Protein AF-A0A7C3RNC0-F1 (afdb_monomer)

Nearest PDB structures (foldseek):
  2vjm-assembly1_B  TM=8.013E-01  e=3.042E-05  Oxalobacter formigenes
  9br6-assembly1_A  TM=8.386E-01  e=1.128E-04  Homo sapiens
  5yiy-assembly1_B  TM=8.202E-01  e=4.142E-03  Mycobacterium tuberculosis H37Rv
  5yx6-assembly1_B  TM=7.930E-01  e=2.275E-02  Mycobacterium tuberculosis H37Rv
  5yiy-assembly1_A  TM=8.011E-01  e=3.599E-02  Mycobacterium tuberculosis H37Rv

Foldseek 3Di:
DPPCLCVDPVSCVVVVVVVVVVVVVVCVVDDLVVVVVVCVVVVHPDDDDDDPVVVVVDPVCVVVVQWDWADDVVVPDIDIDGFDPDQDPPDGGGDDHDDDDVCNCVVVCCCVVVVDDPVVSVVCVVVVVD

Secondary structure (DSSP, 8-state):
--SGGGGSHHHHHHTHHHHHHHHHHHHTTS-HHHHHHHHHHTT--------HHHHTT-HHHHHTT-EEEEEEGGGTEEEEEE--SS--SSS-----SPPPPTTTTHHHHHHHTT---HHHHHHHHHTT--

Sequence (130 aa):
LADPRWEDVGYRAEHAEHLFDVLDEWVKDYECNELLERAQALRQPYAIVQGPEAMLKDEQLNARGFFVEVEHPELGRTFRYPGAPYLFNGTPWRVRRRPPLLGEHTSEILRDELGLEPAEIAALYAQGIV

Mean predicted aligned error: 5.38 Å

pLDDT: mean 94.93, std 2.45, range [88.25, 98.25]

Solvent-accessible surface area (backbone atoms only — not comparable to full-atom values): 8233 Å² total; per-residue (Å²): 132,87,58,74,65,60,76,39,68,66,55,37,63,78,44,39,67,64,54,48,54,56,48,58,64,59,50,72,85,52,56,72,67,60,53,41,54,52,30,52,77,70,71,43,99,67,79,81,92,72,53,74,77,54,57,77,65,34,64,67,48,56,75,68,57,25,63,38,83,37,62,35,76,95,73,75,45,71,45,81,37,87,42,47,93,58,91,44,92,93,68,62,62,70,84,85,68,58,84,80,58,93,69,70,55,49,70,54,45,44,34,78,75,65,65,46,52,73,69,57,54,51,50,37,46,75,69,64,77,92

Structure (mmCIF, N/CA/C/O backbone):
data_AF-A0A7C3RNC0-F1
#
_entry.id   AF-A0A7C3RNC0-F1
#
loop_
_atom_site.group_PDB
_atom_site.id
_atom_site.type_symbol
_atom_site.label_atom_id
_atom_site.label_alt_id
_atom_site.label_comp_id
_atom_site.label_asym_id
_atom_site.label_entity_id
_atom_site.label_seq_id
_atom_site.pdbx_PDB_ins_code
_atom_site.Cartn_x
_atom_site.Cartn_y
_atom_site.Cartn_z
_atom_site.occupancy
_atom_site.B_iso_or_equiv
_atom_site.auth_seq_id
_atom_site.auth_comp_id
_atom_site.auth_asym_id
_atom_site.auth_atom_id
_atom_site.pdbx_PDB_model_num
ATOM 1 N N . LEU A 1 1 ? 14.525 -4.321 -36.538 1.00 88.25 1 LEU A N 1
ATOM 2 C CA . LEU A 1 1 ? 13.470 -3.276 -36.542 1.00 88.25 1 LEU A CA 1
ATOM 3 C C . LEU A 1 1 ? 13.829 -2.035 -37.394 1.00 88.25 1 LEU A C 1
ATOM 5 O O . LEU A 1 1 ? 13.311 -0.966 -37.125 1.00 88.25 1 LEU A O 1
ATOM 9 N N . ALA A 1 2 ? 14.683 -2.140 -38.428 1.00 91.62 2 ALA A N 1
ATOM 10 C CA . ALA A 1 2 ? 15.109 -0.982 -39.244 1.00 91.62 2 ALA A CA 1
ATOM 11 C C . ALA A 1 2 ? 14.243 -0.732 -40.500 1.00 91.62 2 ALA A C 1
ATOM 13 O O . ALA A 1 2 ? 14.476 0.223 -41.233 1.00 91.62 2 ALA A O 1
ATOM 14 N N . ASP A 1 3 ? 13.279 -1.614 -40.776 1.00 95.50 3 ASP A N 1
ATOM 15 C CA . ASP A 1 3 ? 12.317 -1.450 -41.872 1.00 95.50 3 ASP A CA 1
ATOM 16 C C . ASP A 1 3 ? 11.314 -0.324 -41.526 1.00 95.50 3 ASP A C 1
ATOM 18 O O . ASP A 1 3 ? 10.752 -0.364 -40.427 1.00 95.50 3 ASP A O 1
ATOM 22 N N . PRO A 1 4 ? 11.044 0.643 -42.429 1.00 96.12 4 PRO A N 1
ATOM 23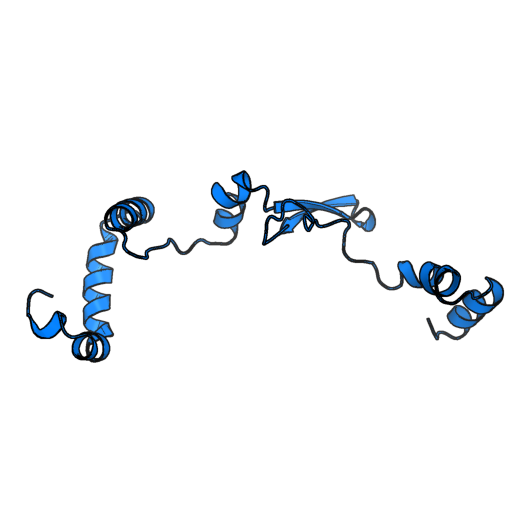 C CA . PRO A 1 4 ? 10.118 1.753 -42.175 1.00 96.12 4 PRO A CA 1
ATOM 24 C C . PRO A 1 4 ? 8.707 1.335 -41.742 1.00 96.12 4 PRO A C 1
ATOM 26 O O . PRO A 1 4 ? 8.018 2.104 -41.078 1.00 96.12 4 PRO A O 1
ATOM 29 N N . ARG A 1 5 ? 8.262 0.109 -42.057 1.00 95.69 5 ARG A N 1
ATOM 30 C CA . ARG A 1 5 ? 6.957 -0.411 -41.604 1.00 95.69 5 ARG A CA 1
ATOM 31 C C . ARG A 1 5 ? 6.809 -0.421 -40.082 1.00 95.69 5 ARG A C 1
ATOM 33 O O . ARG A 1 5 ? 5.698 -0.288 -39.584 1.00 95.69 5 ARG A O 1
ATOM 40 N N . TRP A 1 6 ? 7.914 -0.521 -39.339 1.00 95.50 6 TRP A N 1
ATOM 41 C CA . TRP A 1 6 ? 7.900 -0.467 -37.875 1.00 95.50 6 TRP A CA 1
ATOM 42 C C . TRP A 1 6 ? 7.555 0.922 -37.314 1.00 95.50 6 TRP A C 1
ATOM 44 O O . TRP A 1 6 ? 7.280 1.016 -36.118 1.00 95.50 6 TRP A O 1
ATOM 54 N N . GLU A 1 7 ? 7.530 1.985 -38.129 1.00 94.75 7 GLU A N 1
ATOM 55 C CA . GLU A 1 7 ? 7.059 3.318 -37.717 1.00 94.75 7 GLU A CA 1
ATOM 56 C C . GLU A 1 7 ? 5.531 3.366 -37.542 1.00 94.75 7 GLU A C 1
ATOM 58 O O . GLU A 1 7 ? 5.031 4.118 -36.697 1.00 94.75 7 GLU A O 1
ATOM 63 N N . ASP A 1 8 ? 4.789 2.503 -38.240 1.00 96.56 8 ASP A N 1
ATOM 64 C CA . ASP A 1 8 ? 3.336 2.406 -38.128 1.00 96.56 8 ASP A CA 1
ATOM 65 C C . ASP A 1 8 ? 2.898 1.673 -36.848 1.00 96.56 8 ASP A C 1
ATOM 67 O O . ASP A 1 8 ? 3.401 0.604 -36.495 1.00 96.56 8 ASP A O 1
ATOM 71 N N . VAL A 1 9 ? 1.939 2.257 -36.126 1.00 95.25 9 VAL A N 1
ATOM 72 C CA . VAL A 1 9 ? 1.446 1.706 -34.853 1.00 95.25 9 VAL A CA 1
ATOM 73 C C . VAL A 1 9 ? 0.651 0.415 -35.075 1.00 95.25 9 VAL A C 1
ATOM 75 O O . VAL A 1 9 ? 0.766 -0.504 -34.264 1.00 95.25 9 VAL A O 1
ATOM 78 N N . GLY A 1 10 ? -0.138 0.333 -36.152 1.00 97.50 10 GLY A N 1
ATOM 79 C CA . GLY A 1 10 ? -0.952 -0.841 -36.471 1.00 97.50 10 GLY A CA 1
ATOM 80 C C . GLY A 1 10 ? -0.082 -2.044 -36.814 1.00 97.50 10 GLY A C 1
ATOM 81 O O . GLY A 1 10 ? -0.245 -3.112 -36.228 1.00 97.50 10 GLY A O 1
ATOM 82 N N . TYR A 1 11 ? 0.930 -1.832 -37.655 1.00 97.25 11 TYR A N 1
ATOM 83 C CA . TYR A 1 11 ? 1.912 -2.852 -38.002 1.00 97.25 11 TYR A CA 1
ATOM 84 C C . TYR A 1 11 ? 2.650 -3.375 -36.762 1.00 97.25 11 TYR A C 1
ATOM 86 O O . TYR A 1 11 ? 2.801 -4.588 -36.608 1.00 97.25 11 TYR A O 1
ATOM 94 N N . ARG A 1 12 ? 3.055 -2.490 -35.833 1.00 96.25 12 ARG A N 1
ATOM 95 C CA . ARG A 1 12 ? 3.654 -2.906 -34.550 1.00 96.25 12 ARG A CA 1
ATOM 96 C C . ARG A 1 12 ? 2.714 -3.765 -33.713 1.00 96.25 12 ARG A C 1
ATOM 98 O O . ARG A 1 12 ? 3.171 -4.739 -33.128 1.00 96.25 12 ARG A O 1
ATOM 105 N N . ALA A 1 13 ? 1.436 -3.403 -33.638 1.00 96.38 13 ALA A N 1
ATOM 106 C CA . ALA A 1 13 ? 0.455 -4.154 -32.862 1.00 96.38 13 ALA A CA 1
ATOM 107 C C . ALA A 1 13 ? 0.206 -5.553 -33.451 1.00 96.38 13 ALA A C 1
ATOM 109 O O . ALA A 1 13 ? 0.169 -6.527 -32.705 1.00 96.38 13 ALA A O 1
ATOM 110 N N . GLU A 1 14 ? 0.100 -5.666 -34.777 1.00 97.94 14 GLU A N 1
ATOM 111 C CA . GLU A 1 14 ? -0.076 -6.950 -35.473 1.00 97.94 14 GLU A CA 1
ATOM 112 C C . GLU A 1 14 ? 1.142 -7.876 -35.339 1.00 97.94 14 GLU A C 1
ATOM 114 O O . GLU A 1 14 ? 0.993 -9.095 -35.353 1.00 97.94 14 GLU A O 1
ATOM 119 N N . HIS A 1 15 ? 2.340 -7.309 -35.173 1.00 97.00 15 HIS A N 1
ATOM 120 C CA . HIS A 1 15 ? 3.607 -8.045 -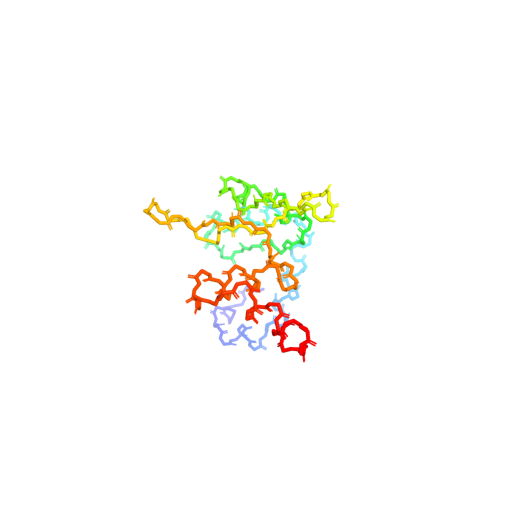35.097 1.00 97.00 15 HIS A CA 1
ATOM 121 C C . HIS A 1 15 ? 4.282 -7.907 -33.723 1.00 97.00 15 HIS A C 1
ATOM 123 O O . HIS A 1 15 ? 5.512 -7.951 -33.622 1.00 97.00 15 HIS A O 1
ATOM 129 N N . ALA A 1 16 ? 3.488 -7.713 -32.666 1.00 96.06 16 ALA A N 1
ATOM 130 C CA . ALA A 1 16 ? 3.998 -7.402 -31.333 1.00 96.06 16 ALA A CA 1
ATOM 131 C C . ALA A 1 16 ? 4.900 -8.510 -30.768 1.00 96.06 16 ALA A C 1
ATOM 133 O O . ALA A 1 16 ? 5.883 -8.200 -30.108 1.00 96.06 16 ALA A O 1
ATOM 134 N N . GLU A 1 17 ? 4.611 -9.779 -31.069 1.00 97.56 17 GLU A N 1
ATOM 135 C CA . GLU A 1 17 ? 5.417 -10.924 -30.621 1.00 97.56 17 GLU A CA 1
ATOM 136 C C . GLU A 1 17 ? 6.875 -10.803 -31.084 1.00 97.56 17 GLU A C 1
ATOM 138 O O . GLU A 1 17 ? 7.779 -10.770 -30.258 1.00 97.56 17 GLU A O 1
ATOM 143 N N . HIS A 1 18 ? 7.108 -10.572 -32.381 1.00 95.88 18 HIS A N 1
ATOM 144 C CA . HIS A 1 18 ? 8.464 -10.373 -32.901 1.00 95.88 18 HIS A CA 1
ATOM 145 C C . HIS A 1 18 ? 9.151 -9.136 -32.305 1.00 95.88 18 HIS A C 1
ATOM 147 O O . HIS A 1 18 ? 10.363 -9.134 -32.090 1.00 95.88 18 HIS A O 1
ATOM 153 N N . LEU A 1 19 ? 8.392 -8.063 -32.057 1.00 94.88 19 LEU A N 1
ATOM 154 C CA . LEU A 1 19 ? 8.926 -6.875 -31.396 1.00 94.88 19 LEU A CA 1
ATOM 155 C C . LEU A 1 19 ? 9.407 -7.210 -29.977 1.00 94.88 19 LEU A C 1
ATOM 157 O O . LEU A 1 19 ? 10.510 -6.804 -29.614 1.00 94.88 19 LEU A O 1
ATOM 161 N N . PHE A 1 20 ? 8.610 -7.948 -29.202 1.00 94.88 20 PHE A N 1
ATOM 162 C CA . PHE A 1 20 ? 8.976 -8.366 -27.853 1.00 94.88 20 PHE A CA 1
ATOM 163 C C . PHE A 1 20 ? 10.142 -9.352 -27.849 1.00 94.88 20 PHE A C 1
ATOM 165 O O . PHE A 1 20 ? 11.051 -9.136 -27.064 1.00 94.88 20 PHE A O 1
ATOM 172 N N . ASP A 1 21 ? 10.216 -10.313 -28.773 1.00 96.88 21 ASP A N 1
ATOM 173 C CA . ASP A 1 21 ? 11.370 -11.222 -28.879 1.00 96.88 21 ASP A CA 1
ATOM 174 C C . ASP A 1 21 ? 12.691 -10.456 -29.057 1.00 96.88 21 ASP A C 1
ATOM 176 O O . ASP A 1 21 ? 13.700 -10.740 -28.412 1.00 96.88 21 ASP A O 1
ATOM 180 N N . VAL A 1 22 ? 12.691 -9.444 -29.933 1.00 96.00 22 VAL A N 1
ATOM 181 C CA . VAL A 1 22 ? 13.876 -8.608 -30.171 1.00 96.00 22 VAL A CA 1
ATOM 182 C C . VAL A 1 22 ? 14.221 -7.773 -28.937 1.00 96.00 22 VAL A C 1
ATOM 184 O O . VAL A 1 22 ? 15.401 -7.601 -28.629 1.00 96.00 22 VAL A O 1
ATOM 187 N N . LEU A 1 23 ? 13.212 -7.234 -28.246 1.00 92.81 23 LEU A N 1
ATOM 188 C CA . LEU A 1 23 ? 13.420 -6.477 -27.014 1.00 92.81 23 LEU A CA 1
ATOM 189 C C . LEU A 1 23 ? 13.950 -7.377 -25.894 1.00 92.81 23 LEU A C 1
ATOM 191 O O . LEU A 1 23 ? 14.912 -6.985 -25.244 1.00 92.81 23 LEU A O 1
ATOM 195 N N . ASP A 1 24 ? 13.388 -8.571 -25.718 1.00 94.38 24 ASP A N 1
ATOM 196 C CA . ASP A 1 24 ? 13.770 -9.550 -24.700 1.00 94.38 24 ASP A CA 1
ATOM 197 C C . ASP A 1 24 ? 15.215 -10.017 -24.879 1.00 94.38 24 ASP A C 1
ATOM 199 O O . ASP A 1 24 ? 15.950 -10.119 -23.900 1.00 94.38 24 ASP A O 1
ATOM 203 N N . GLU A 1 25 ? 15.662 -10.259 -26.113 1.00 96.12 25 GLU A N 1
ATOM 204 C CA . GLU A 1 25 ? 17.076 -10.553 -26.370 1.00 96.12 25 GLU A CA 1
ATOM 205 C C . GLU A 1 25 ? 17.981 -9.359 -26.049 1.00 96.12 25 GLU A C 1
ATOM 207 O O . GLU A 1 25 ? 19.047 -9.537 -25.468 1.00 96.12 25 GLU A O 1
ATOM 212 N N . TRP A 1 26 ? 17.557 -8.135 -26.374 1.00 94.06 26 TRP A N 1
ATOM 213 C CA . TRP A 1 26 ? 18.361 -6.935 -26.137 1.00 94.06 26 TRP A CA 1
ATOM 214 C C . TRP A 1 26 ? 18.465 -6.551 -24.654 1.00 94.06 26 TRP A C 1
ATOM 216 O O . TRP A 1 26 ? 19.533 -6.135 -24.210 1.00 94.06 26 TRP A O 1
ATOM 226 N N . VAL A 1 27 ? 17.387 -6.675 -23.871 1.00 93.75 27 VAL A N 1
ATOM 227 C CA . VAL A 1 27 ? 17.390 -6.255 -22.457 1.00 93.75 27 VAL A CA 1
ATOM 228 C C . VAL A 1 27 ? 18.232 -7.163 -21.556 1.00 93.75 27 VAL A C 1
ATOM 230 O O . VAL A 1 27 ? 18.664 -6.701 -20.505 1.00 93.75 27 VAL A O 1
ATOM 233 N N . LYS A 1 28 ? 18.502 -8.418 -21.953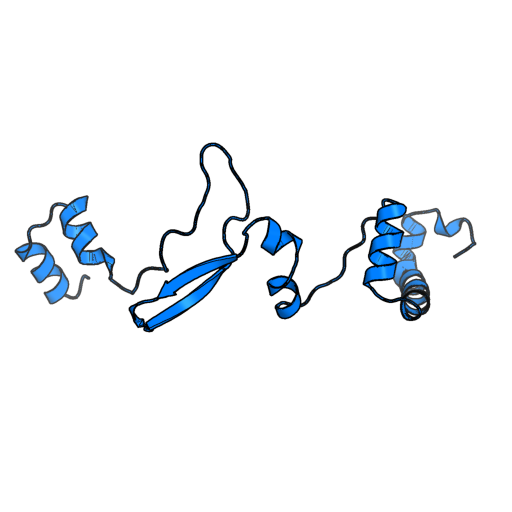 1.00 94.75 28 LYS A N 1
ATOM 234 C CA . LYS A 1 28 ? 19.292 -9.392 -21.165 1.00 94.75 28 LYS A CA 1
ATOM 235 C C . LYS A 1 28 ? 20.711 -8.928 -20.852 1.00 94.75 28 LYS A C 1
ATOM 237 O O . LYS A 1 28 ? 21.273 -9.350 -19.845 1.00 94.75 28 LYS A O 1
ATOM 242 N N . ASP A 1 29 ? 21.275 -8.077 -21.701 1.00 95.38 29 ASP A N 1
ATOM 243 C CA . ASP A 1 29 ? 22.637 -7.566 -21.550 1.00 95.38 29 ASP A CA 1
ATOM 244 C C . ASP A 1 29 ? 22.731 -6.378 -20.576 1.00 95.38 29 ASP A C 1
ATOM 246 O O . ASP A 1 29 ? 23.812 -5.815 -20.397 1.00 95.38 29 ASP A O 1
ATOM 250 N N . TYR A 1 30 ? 21.618 -5.979 -19.949 1.00 94.38 30 TYR A N 1
ATOM 251 C CA . TYR A 1 30 ? 21.558 -4.814 -19.075 1.00 94.38 30 TYR A CA 1
ATOM 252 C C . TYR A 1 30 ? 20.961 -5.128 -17.708 1.00 94.38 30 TYR A C 1
ATOM 254 O O . TYR A 1 30 ? 19.994 -5.874 -17.562 1.00 94.38 30 TYR A O 1
ATOM 262 N N . GLU A 1 31 ? 21.480 -4.437 -16.698 1.00 93.81 31 GLU A N 1
ATOM 263 C CA . GLU A 1 31 ? 20.847 -4.385 -15.387 1.00 93.81 31 GLU A CA 1
ATOM 264 C C . GLU A 1 31 ? 19.590 -3.502 -15.429 1.00 93.81 31 GLU A C 1
ATOM 266 O O . GLU A 1 31 ? 19.563 -2.439 -16.057 1.00 93.81 31 GLU A O 1
ATOM 271 N N . CYS A 1 32 ? 18.543 -3.888 -14.693 1.00 91.81 32 CYS A N 1
ATOM 272 C CA . CYS A 1 32 ? 17.263 -3.168 -14.687 1.00 91.81 32 CYS A CA 1
ATOM 273 C C . CYS A 1 32 ? 17.399 -1.676 -14.330 1.00 91.81 32 CYS A C 1
ATOM 275 O O . CYS A 1 32 ? 16.744 -0.832 -14.943 1.00 91.81 32 CYS A O 1
ATOM 277 N N . ASN A 1 33 ? 18.248 -1.341 -13.350 1.00 90.88 33 ASN A N 1
ATOM 278 C CA . ASN A 1 33 ? 18.475 0.050 -12.936 1.00 90.88 33 ASN A CA 1
ATOM 279 C C . ASN A 1 33 ? 19.166 0.870 -14.032 1.00 90.88 33 ASN A C 1
ATOM 281 O O . ASN A 1 33 ? 18.801 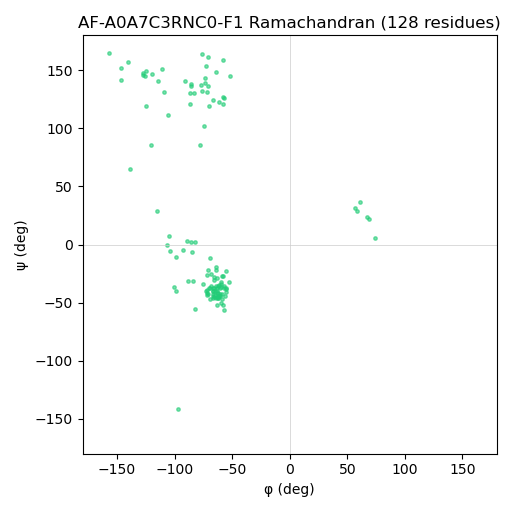2.021 -14.253 1.00 90.88 33 ASN A O 1
ATOM 285 N N . GLU A 1 34 ? 20.105 0.268 -14.764 1.00 94.00 34 GLU A N 1
ATOM 286 C CA . GLU A 1 34 ? 20.779 0.931 -15.880 1.00 94.00 34 GLU A CA 1
ATOM 287 C C . GLU A 1 34 ? 19.783 1.276 -16.996 1.00 94.00 34 GLU A C 1
ATOM 289 O O . GLU A 1 34 ? 19.775 2.400 -17.507 1.00 94.00 34 GLU A O 1
ATOM 294 N N . LEU A 1 35 ? 18.901 0.334 -17.353 1.00 94.00 35 LEU A N 1
ATOM 295 C CA . LEU A 1 35 ? 17.846 0.589 -18.336 1.00 94.00 35 LEU A CA 1
ATOM 296 C C . LEU A 1 35 ? 16.862 1.659 -17.861 1.00 94.00 35 LEU A C 1
ATOM 298 O O . LEU A 1 35 ? 16.471 2.511 -18.660 1.00 94.00 35 LEU A O 1
ATOM 302 N N . LEU A 1 36 ? 16.486 1.648 -16.579 1.00 93.38 36 LEU A N 1
ATOM 303 C CA . LEU A 1 36 ? 15.603 2.658 -16.000 1.00 93.38 36 LEU A CA 1
ATOM 304 C C . LEU A 1 36 ? 16.200 4.066 -16.133 1.00 93.38 36 LEU A C 1
ATOM 306 O O . LEU A 1 36 ? 15.525 4.967 -16.633 1.00 93.38 36 LEU A O 1
ATOM 310 N N . GLU A 1 37 ? 17.459 4.257 -15.738 1.00 93.94 37 GLU A N 1
ATOM 311 C CA . GLU A 1 37 ? 18.146 5.553 -15.816 1.00 93.94 37 GLU A CA 1
ATOM 312 C C . GLU A 1 37 ? 18.258 6.055 -17.262 1.00 93.94 37 GLU A C 1
ATOM 314 O O . GLU A 1 37 ? 17.951 7.216 -17.559 1.00 93.94 37 GLU A O 1
ATOM 319 N N . ARG A 1 38 ? 18.631 5.170 -18.196 1.00 94.75 38 ARG A N 1
ATOM 320 C CA . ARG A 1 38 ? 18.710 5.500 -19.629 1.00 94.75 38 ARG A CA 1
ATOM 321 C C . ARG A 1 38 ? 17.352 5.893 -20.197 1.00 94.75 38 ARG A C 1
ATOM 323 O O . ARG A 1 38 ? 17.243 6.899 -20.900 1.00 94.75 38 ARG A O 1
ATOM 330 N N . ALA A 1 39 ? 16.311 5.124 -19.888 1.00 94.25 39 ALA A N 1
ATOM 331 C CA . ALA A 1 39 ? 14.962 5.407 -20.352 1.00 94.25 39 ALA A CA 1
ATOM 332 C C . ALA A 1 39 ? 14.448 6.744 -19.798 1.00 94.25 39 ALA A C 1
ATOM 334 O O . ALA A 1 39 ? 13.894 7.543 -20.554 1.00 94.25 39 ALA A O 1
ATOM 335 N N . GLN A 1 40 ? 14.705 7.041 -18.520 1.00 94.00 40 GLN A N 1
ATOM 336 C CA . GLN A 1 40 ? 14.367 8.328 -17.908 1.00 94.00 40 GLN A CA 1
ATOM 337 C C . GLN A 1 40 ? 15.072 9.502 -18.599 1.00 94.00 40 GLN A C 1
ATOM 339 O O . GLN A 1 40 ? 14.420 10.503 -18.909 1.00 94.00 40 GLN A O 1
ATOM 344 N N . ALA A 1 41 ? 16.368 9.378 -18.912 1.00 96.38 41 ALA A N 1
ATOM 345 C CA . ALA A 1 41 ? 17.112 10.404 -19.649 1.00 96.38 41 ALA A CA 1
ATOM 346 C C . ALA A 1 41 ? 16.513 10.673 -21.045 1.00 96.38 41 ALA A C 1
ATOM 348 O O . ALA A 1 41 ? 16.487 11.815 -21.507 1.00 96.38 41 ALA A O 1
ATOM 349 N N . LEU A 1 42 ? 15.966 9.634 -21.684 1.00 96.69 42 LEU A N 1
ATOM 350 C CA . LEU A 1 42 ? 15.253 9.712 -22.964 1.00 96.69 42 LEU A CA 1
ATOM 351 C C . LEU A 1 42 ? 13.762 10.066 -22.826 1.00 96.69 42 LEU A C 1
ATOM 353 O O . LEU A 1 42 ? 13.061 10.137 -23.836 1.00 96.69 42 LEU A O 1
ATOM 357 N N . ARG A 1 43 ? 13.270 10.302 -21.602 1.00 95.88 43 ARG A N 1
ATOM 358 C CA . ARG A 1 43 ? 11.853 10.557 -21.279 1.00 95.88 43 ARG A CA 1
ATOM 359 C C . ARG A 1 43 ? 10.909 9.440 -21.739 1.00 95.88 43 ARG A C 1
ATOM 361 O O . ARG A 1 43 ? 9.753 9.699 -22.072 1.00 95.88 43 ARG A O 1
ATOM 368 N N . GLN A 1 44 ? 11.403 8.207 -21.756 1.00 94.38 44 GLN A N 1
ATOM 369 C CA . GLN A 1 44 ? 10.624 7.018 -22.077 1.00 94.38 44 GLN A CA 1
ATOM 370 C C . GLN A 1 44 ? 9.922 6.482 -20.818 1.00 94.38 44 GLN A C 1
ATOM 372 O O . GLN A 1 44 ? 10.538 6.440 -19.749 1.00 94.38 44 GLN A O 1
ATOM 377 N N . PRO A 1 45 ? 8.647 6.064 -20.913 1.00 92.19 45 PRO A N 1
ATOM 378 C CA . PRO A 1 45 ? 7.886 5.562 -19.774 1.00 92.19 45 PRO A CA 1
ATOM 379 C C . PRO A 1 45 ? 8.293 4.119 -19.447 1.00 92.19 45 PRO A C 1
ATOM 381 O O . PRO A 1 45 ? 7.669 3.164 -19.901 1.00 92.19 45 PRO A O 1
ATOM 384 N N . TYR A 1 46 ? 9.349 3.972 -18.654 1.00 91.06 46 TYR A N 1
ATOM 385 C CA . TYR A 1 46 ? 9.844 2.692 -18.149 1.00 91.06 46 TYR A CA 1
ATOM 386 C C . TYR A 1 46 ? 9.816 2.668 -16.623 1.00 91.06 46 TYR A C 1
ATOM 388 O O . TYR A 1 46 ? 10.038 3.687 -15.966 1.00 91.06 46 TYR A O 1
ATOM 396 N N . ALA A 1 47 ? 9.564 1.489 -16.062 1.00 91.31 47 ALA A N 1
ATOM 397 C CA . ALA A 1 47 ? 9.603 1.242 -14.630 1.00 91.31 47 ALA A CA 1
ATOM 398 C C . ALA A 1 47 ? 10.087 -0.183 -14.359 1.00 91.31 47 ALA A C 1
ATOM 400 O O . ALA A 1 47 ? 9.870 -1.089 -15.162 1.00 91.31 47 ALA A O 1
ATOM 401 N N . ILE A 1 48 ? 10.718 -0.376 -13.205 1.00 91.50 48 ILE A N 1
ATOM 402 C CA . ILE A 1 48 ? 11.107 -1.702 -12.730 1.00 91.50 48 ILE A CA 1
ATOM 403 C C . ILE A 1 48 ? 9.902 -2.331 -12.038 1.00 91.50 48 ILE A C 1
ATOM 405 O O . ILE A 1 48 ? 9.291 -1.722 -11.158 1.00 91.50 48 ILE A O 1
ATOM 409 N N . VAL A 1 49 ? 9.582 -3.569 -12.405 1.00 91.88 49 VAL A N 1
ATOM 410 C CA . VAL A 1 49 ? 8.588 -4.370 -11.688 1.00 91.88 49 VAL A CA 1
ATOM 411 C C . VAL A 1 49 ? 9.218 -4.849 -10.382 1.00 91.88 49 VAL A C 1
ATOM 413 O O . VAL A 1 49 ? 10.042 -5.761 -10.377 1.00 91.88 49 VAL A O 1
ATOM 416 N N . GLN A 1 50 ? 8.868 -4.202 -9.271 1.00 89.88 50 GLN A N 1
ATOM 417 C CA . GLN A 1 50 ? 9.404 -4.544 -7.954 1.00 89.88 50 GLN A CA 1
ATOM 418 C C . GLN A 1 50 ? 8.543 -5.577 -7.223 1.00 89.88 50 GLN A C 1
ATOM 420 O O . GLN A 1 50 ? 7.314 -5.508 -7.232 1.00 89.88 50 GLN A O 1
ATOM 425 N N . GLY A 1 51 ? 9.208 -6.510 -6.537 1.00 92.38 51 GLY A N 1
ATOM 426 C CA . GLY A 1 51 ? 8.563 -7.421 -5.593 1.00 92.38 51 GLY A CA 1
ATOM 427 C C . GLY A 1 51 ? 8.215 -6.745 -4.255 1.00 92.38 51 GLY A C 1
ATOM 428 O O . GLY A 1 51 ? 8.763 -5.682 -3.937 1.00 92.38 51 GLY A O 1
ATOM 429 N N . PRO A 1 52 ? 7.344 -7.361 -3.432 1.00 90.12 52 PRO A N 1
ATOM 430 C CA . PRO A 1 52 ? 6.907 -6.792 -2.154 1.00 90.12 52 PRO A CA 1
ATOM 431 C C . PRO A 1 52 ? 8.055 -6.444 -1.194 1.00 90.12 52 PRO A C 1
ATOM 433 O O . PRO A 1 52 ? 8.022 -5.410 -0.528 1.00 90.12 52 PRO A O 1
ATOM 436 N N . GLU A 1 53 ? 9.099 -7.270 -1.134 1.00 90.94 53 GLU A N 1
ATOM 437 C CA . GLU A 1 53 ? 10.248 -7.076 -0.246 1.00 90.94 53 GLU A CA 1
ATOM 438 C C . GLU A 1 53 ? 11.095 -5.863 -0.646 1.00 90.94 53 GLU A C 1
ATOM 440 O O . GLU A 1 53 ? 11.630 -5.167 0.222 1.00 90.94 53 GLU A O 1
ATOM 445 N N . ALA A 1 54 ? 11.214 -5.608 -1.954 1.00 91.12 54 ALA A N 1
ATOM 446 C CA . ALA A 1 54 ? 11.910 -4.444 -2.492 1.00 91.12 54 ALA A CA 1
ATOM 447 C C . ALA A 1 54 ? 11.102 -3.164 -2.241 1.00 91.12 54 ALA A C 1
ATOM 449 O O . ALA A 1 54 ? 11.659 -2.180 -1.761 1.00 91.12 54 ALA A O 1
ATOM 450 N N . MET A 1 55 ? 9.778 -3.219 -2.429 1.00 91.44 55 MET A N 1
ATOM 451 C CA . MET A 1 55 ? 8.873 -2.093 -2.173 1.00 91.44 55 MET A CA 1
ATOM 452 C C . MET A 1 55 ? 8.968 -1.582 -0.726 1.00 91.44 55 MET A C 1
ATOM 454 O O . MET A 1 55 ? 8.938 -0.379 -0.483 1.00 91.44 55 MET A O 1
ATOM 458 N N . LEU A 1 56 ? 9.138 -2.472 0.260 1.00 91.06 56 LEU A N 1
ATOM 459 C CA . LEU A 1 56 ? 9.320 -2.075 1.665 1.00 91.06 56 LEU A CA 1
ATOM 460 C C . LEU A 1 56 ? 10.604 -1.262 1.913 1.00 91.06 56 LEU A C 1
ATOM 462 O O . LEU A 1 56 ? 10.717 -0.596 2.948 1.00 91.06 56 LEU A O 1
ATOM 466 N N . LYS A 1 57 ? 11.575 -1.335 1.001 1.00 91.06 57 LYS A N 1
ATOM 467 C CA . LYS A 1 57 ? 12.863 -0.634 1.059 1.00 91.06 57 LYS A CA 1
ATOM 468 C C . LYS A 1 57 ? 12.947 0.529 0.070 1.00 91.06 57 LYS A C 1
ATOM 470 O O . LYS A 1 57 ? 13.971 1.202 0.056 1.00 91.06 57 LYS A O 1
ATOM 475 N N . ASP A 1 58 ? 11.896 0.776 -0.711 1.00 92.69 58 ASP A N 1
ATOM 476 C CA . ASP A 1 58 ? 11.884 1.816 -1.735 1.00 92.69 58 ASP A CA 1
ATOM 477 C C . ASP A 1 58 ? 12.186 3.199 -1.135 1.00 92.69 58 ASP A C 1
ATOM 479 O O . ASP A 1 58 ? 11.561 3.642 -0.163 1.00 92.69 58 ASP A O 1
ATOM 483 N N . GLU A 1 59 ? 13.182 3.876 -1.705 1.00 92.12 59 GLU A N 1
ATOM 484 C CA . GLU A 1 59 ? 13.677 5.151 -1.189 1.00 92.12 59 GLU A CA 1
ATOM 485 C C . GLU A 1 59 ? 12.617 6.248 -1.266 1.00 92.12 59 GLU A C 1
ATOM 487 O O . GLU A 1 59 ? 12.519 7.070 -0.356 1.00 92.12 59 GLU A O 1
ATOM 492 N N . GLN A 1 60 ? 11.781 6.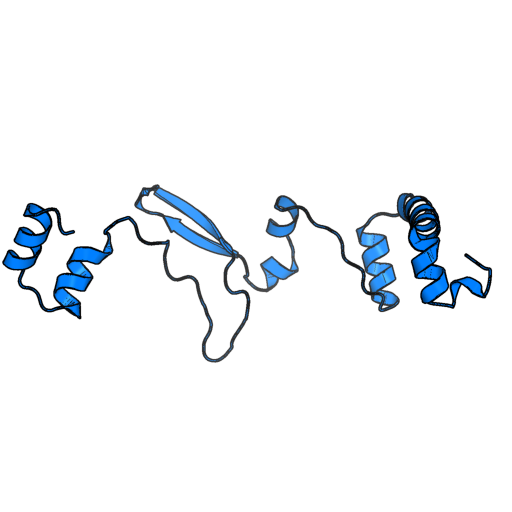246 -2.304 1.00 92.50 60 GLN A N 1
ATOM 493 C CA . GLN A 1 60 ? 10.749 7.257 -2.488 1.00 92.50 60 GLN A CA 1
ATOM 494 C C . GLN A 1 60 ? 9.608 7.073 -1.484 1.00 92.50 60 GLN A C 1
ATOM 496 O O . GLN A 1 60 ? 9.174 8.055 -0.868 1.00 92.50 60 GLN A O 1
ATOM 501 N N . LEU A 1 61 ? 9.161 5.832 -1.264 1.00 94.25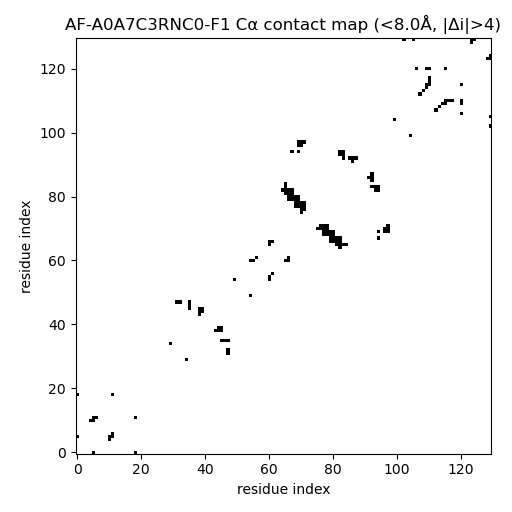 61 LEU A N 1
ATOM 502 C CA . LEU A 1 61 ? 8.149 5.502 -0.259 1.00 94.25 61 LEU A CA 1
ATOM 503 C C . LEU A 1 61 ? 8.647 5.819 1.157 1.00 94.25 61 LEU A C 1
ATOM 505 O O . LEU A 1 61 ? 7.882 6.330 1.981 1.00 94.25 61 LEU A O 1
ATOM 509 N N . ASN A 1 62 ? 9.929 5.585 1.437 1.00 93.00 62 ASN A N 1
ATOM 510 C CA . ASN A 1 62 ? 10.541 5.951 2.713 1.00 93.00 62 ASN A CA 1
ATOM 511 C C . ASN A 1 62 ? 10.672 7.475 2.871 1.00 93.00 62 ASN A C 1
ATOM 513 O O . ASN A 1 62 ? 10.257 8.016 3.895 1.00 93.00 62 ASN A O 1
ATOM 517 N N . ALA A 1 63 ? 11.168 8.183 1.851 1.00 94.06 63 ALA A N 1
ATOM 518 C CA . ALA A 1 63 ? 11.352 9.636 1.878 1.00 94.06 63 ALA A CA 1
ATOM 519 C C . ALA A 1 63 ? 10.035 10.395 2.100 1.00 94.06 63 ALA A C 1
ATOM 521 O O . ALA A 1 63 ? 10.020 11.448 2.736 1.00 94.06 63 ALA A O 1
ATOM 522 N N . ARG A 1 64 ? 8.915 9.850 1.611 1.00 92.69 64 ARG A N 1
ATOM 523 C CA . ARG A 1 64 ? 7.580 10.431 1.812 1.00 92.69 64 ARG A CA 1
ATOM 524 C C . ARG A 1 64 ? 6.862 9.952 3.079 1.00 92.69 64 ARG A C 1
ATOM 526 O O . ARG A 1 64 ? 5.703 10.314 3.271 1.00 92.69 64 ARG A O 1
ATOM 533 N N . GLY A 1 65 ? 7.504 9.123 3.906 1.00 91.69 65 GLY A N 1
ATOM 534 C CA . GLY A 1 65 ? 6.905 8.559 5.119 1.00 91.69 65 GLY A CA 1
ATOM 535 C C . GLY A 1 65 ? 5.669 7.701 4.838 1.00 91.69 65 GLY A C 1
ATOM 536 O O . GLY A 1 65 ? 4.698 7.768 5.588 1.00 91.69 65 GLY A O 1
ATOM 537 N N . PHE A 1 66 ? 5.669 6.950 3.729 1.00 94.94 66 PHE A N 1
ATOM 538 C CA . PHE A 1 66 ? 4.500 6.183 3.298 1.00 94.94 66 PHE A CA 1
ATOM 539 C C . PHE A 1 66 ? 4.138 5.093 4.297 1.00 94.94 66 PHE A C 1
ATOM 541 O O . PHE A 1 66 ? 2.971 4.946 4.627 1.00 94.94 66 PHE A O 1
ATOM 548 N N . PHE A 1 67 ? 5.113 4.328 4.781 1.00 94.94 67 PHE A N 1
ATOM 549 C CA . PHE A 1 67 ? 4.847 3.255 5.729 1.00 94.94 67 PHE A CA 1
ATOM 550 C C . PHE A 1 67 ? 4.829 3.770 7.167 1.00 94.94 67 PHE A C 1
ATOM 552 O O . PHE A 1 67 ? 5.716 4.523 7.568 1.00 94.94 67 PHE A O 1
ATOM 559 N N . VAL A 1 68 ? 3.846 3.322 7.944 1.00 95.19 68 VAL A N 1
ATOM 560 C CA . VAL A 1 68 ? 3.620 3.750 9.330 1.00 95.19 68 VAL A CA 1
ATOM 561 C C . VAL A 1 68 ? 3.578 2.555 10.271 1.00 95.19 68 VAL A C 1
ATOM 563 O O . VAL A 1 68 ? 3.142 1.472 9.890 1.00 95.19 68 VAL A O 1
ATOM 566 N N . GLU A 1 69 ? 4.010 2.762 11.508 1.00 96.12 69 GLU A N 1
ATOM 567 C CA . GLU A 1 69 ? 3.950 1.750 12.559 1.00 96.12 69 GLU A CA 1
ATOM 568 C C . GLU A 1 69 ? 2.592 1.806 13.269 1.00 96.12 69 GLU A C 1
ATOM 570 O O . GLU A 1 69 ? 2.133 2.877 13.674 1.00 96.12 69 GLU A O 1
ATOM 575 N N . VAL A 1 70 ? 1.939 0.653 13.405 1.00 97.81 70 VAL A N 1
ATOM 576 C CA . VAL A 1 70 ? 0.627 0.504 14.044 1.00 97.81 70 VAL A CA 1
ATOM 577 C C . VAL A 1 70 ? 0.730 -0.526 15.156 1.00 97.81 70 VAL A C 1
ATOM 579 O O . VAL A 1 70 ? 1.060 -1.691 14.923 1.00 97.81 70 VAL A O 1
ATOM 582 N N . GLU A 1 71 ? 0.445 -0.089 16.377 1.00 97.94 71 GLU A N 1
ATOM 583 C CA . GLU A 1 71 ? 0.454 -0.953 17.553 1.00 97.94 71 GLU A CA 1
ATOM 584 C C . GLU A 1 71 ? -0.804 -1.827 17.614 1.00 97.94 71 GLU A C 1
ATOM 586 O O . GLU A 1 71 ? -1.925 -1.363 17.398 1.00 97.94 71 GLU A O 1
ATOM 591 N N . HIS A 1 72 ? -0.598 -3.095 17.964 1.00 98.12 72 HIS A N 1
ATOM 592 C CA . HIS A 1 72 ? -1.619 -4.087 18.281 1.00 98.12 72 HIS A CA 1
ATOM 593 C C . HIS A 1 72 ? -1.393 -4.589 19.716 1.00 98.12 72 HIS A C 1
ATOM 595 O O . HIS A 1 72 ? -0.703 -5.599 19.912 1.00 98.12 72 HIS A O 1
ATOM 601 N N . PRO A 1 73 ? -1.929 -3.891 20.737 1.00 96.19 73 PRO A N 1
ATOM 602 C CA . PRO A 1 73 ? -1.732 -4.251 22.142 1.00 96.19 73 PRO A CA 1
ATOM 603 C C . PRO A 1 73 ? -2.178 -5.677 22.479 1.00 96.19 73 PRO A C 1
ATOM 605 O O . PRO A 1 73 ? -1.513 -6.366 23.245 1.00 96.19 73 PRO A O 1
ATOM 608 N N . GLU A 1 74 ? -3.253 -6.155 21.853 1.00 96.25 74 GLU A N 1
ATOM 609 C CA . GLU A 1 74 ? -3.781 -7.514 21.997 1.00 96.25 74 GLU A CA 1
ATOM 610 C C . GLU A 1 74 ? -2.817 -8.599 21.495 1.00 96.25 74 GLU A C 1
ATOM 612 O O . GLU A 1 74 ? -2.910 -9.751 21.913 1.00 96.25 74 GLU A O 1
ATOM 617 N N . LEU A 1 75 ? -1.874 -8.228 20.622 1.00 97.31 75 LEU A N 1
ATOM 618 C CA . LEU A 1 75 ? -0.801 -9.095 20.136 1.00 97.31 75 LEU A CA 1
ATOM 619 C C . LEU A 1 75 ? 0.551 -8.779 20.792 1.00 97.31 75 LEU A C 1
ATOM 621 O O . LEU A 1 75 ? 1.524 -9.480 20.517 1.00 97.31 75 LEU A O 1
ATOM 625 N N . GLY A 1 76 ? 0.63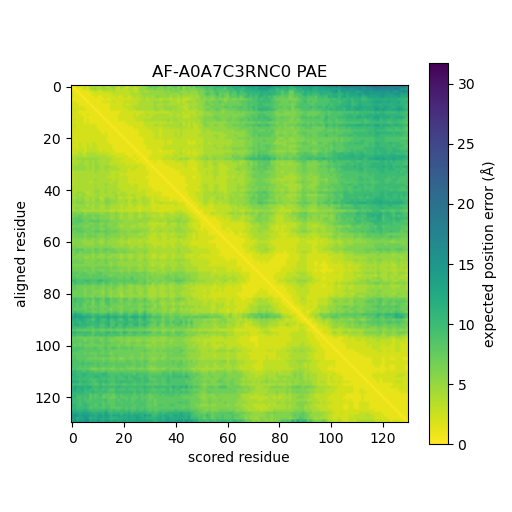8 -7.719 21.608 1.00 97.44 76 GLY A N 1
ATOM 626 C CA . GLY A 1 76 ? 1.887 -7.213 22.185 1.00 97.44 76 GLY A CA 1
ATOM 627 C C . GLY A 1 76 ? 2.927 -6.815 21.133 1.00 97.44 76 GLY A C 1
ATOM 628 O O . GLY A 1 76 ? 4.126 -6.969 21.366 1.00 97.44 76 GLY A O 1
ATOM 629 N N . ARG A 1 77 ? 2.485 -6.394 19.940 1.00 98.19 77 ARG A N 1
ATOM 630 C CA . ARG A 1 77 ? 3.350 -6.185 18.769 1.00 98.19 77 ARG A CA 1
ATOM 631 C C . ARG A 1 77 ? 2.960 -4.942 17.985 1.00 98.19 77 ARG A C 1
ATOM 633 O O . ARG A 1 77 ? 1.808 -4.523 17.994 1.00 98.19 77 ARG A O 1
ATOM 640 N N . THR A 1 78 ? 3.924 -4.426 17.235 1.00 97.81 78 THR A N 1
ATOM 641 C CA . THR A 1 78 ? 3.743 -3.336 16.273 1.00 97.81 78 THR A CA 1
ATOM 642 C C . THR A 1 78 ? 3.994 -3.870 14.871 1.00 97.81 78 THR A C 1
ATOM 644 O O . THR A 1 78 ? 4.872 -4.715 14.668 1.00 97.81 78 THR A O 1
ATOM 647 N N . PHE A 1 79 ? 3.193 -3.417 13.916 1.00 96.06 79 PHE A N 1
ATOM 648 C CA . PHE A 1 79 ? 3.267 -3.836 12.525 1.00 96.06 79 PHE A CA 1
ATOM 649 C C . PHE A 1 79 ? 3.369 -2.622 11.611 1.00 96.06 79 PHE A C 1
ATOM 651 O O . PHE A 1 79 ? 2.755 -1.583 11.857 1.00 96.06 79 PHE A O 1
ATOM 658 N N . ARG A 1 80 ? 4.079 -2.801 10.498 1.00 94.06 80 ARG A N 1
ATOM 659 C CA . ARG A 1 80 ? 4.242 -1.778 9.471 1.00 94.06 80 ARG A CA 1
ATOM 660 C C . ARG A 1 80 ? 3.088 -1.837 8.473 1.00 94.06 80 ARG A C 1
ATOM 662 O O . ARG A 1 80 ? 2.875 -2.859 7.824 1.00 94.06 80 ARG A O 1
ATOM 669 N N . TYR A 1 81 ? 2.354 -0.739 8.352 1.00 95.12 81 TYR A N 1
ATOM 670 C CA . TYR A 1 81 ? 1.191 -0.585 7.480 1.00 95.12 81 TYR A CA 1
ATOM 671 C C . TYR A 1 81 ? 1.502 0.383 6.333 1.00 95.12 81 TYR A C 1
ATOM 673 O O . TYR A 1 81 ? 2.281 1.324 6.517 1.00 95.12 81 TYR A O 1
ATOM 681 N N . PRO A 1 82 ? 0.855 0.230 5.164 1.00 94.12 82 PRO A N 1
ATOM 682 C CA . PRO A 1 82 ? 0.710 1.326 4.218 1.00 94.12 82 PRO A CA 1
ATOM 683 C C . PRO A 1 82 ? -0.014 2.500 4.889 1.00 94.12 82 PRO A C 1
ATOM 685 O O . PRO A 1 82 ? -1.084 2.341 5.478 1.00 94.12 82 PRO A O 1
ATOM 688 N N . GLY A 1 83 ? 0.595 3.674 4.822 1.00 94.12 83 GLY A N 1
ATOM 689 C CA . GLY A 1 83 ? 0.054 4.927 5.321 1.00 94.12 83 GLY A CA 1
ATOM 690 C C . GLY A 1 83 ? -0.614 5.723 4.208 1.00 94.12 83 GLY A C 1
ATOM 691 O O . GLY A 1 83 ? -1.356 5.183 3.389 1.00 94.12 83 GLY A O 1
ATOM 692 N N . ALA A 1 84 ? -0.438 7.045 4.240 1.00 93.31 84 ALA A N 1
ATOM 693 C CA . ALA A 1 84 ? -1.231 7.958 3.426 1.00 93.31 84 ALA A CA 1
ATOM 694 C C . ALA A 1 84 ? -0.885 7.835 1.936 1.00 93.31 84 ALA A C 1
ATOM 696 O O . ALA A 1 84 ? 0.248 8.150 1.564 1.00 93.31 84 ALA A O 1
ATOM 697 N N . PRO A 1 85 ? -1.836 7.458 1.057 1.00 90.94 85 PRO A N 1
ATOM 698 C CA . PRO A 1 85 ? -1.570 7.434 -0.382 1.00 90.94 85 PRO A CA 1
ATOM 699 C C . PRO A 1 85 ? -1.376 8.850 -0.946 1.00 90.94 85 PRO A C 1
ATOM 701 O O . PRO A 1 85 ? -0.669 9.043 -1.934 1.00 90.94 85 PRO A O 1
ATOM 704 N N . TYR A 1 86 ? -1.956 9.857 -0.286 1.00 91.62 86 TYR A N 1
ATOM 705 C CA . TYR A 1 86 ? -1.882 11.263 -0.671 1.00 91.62 86 TYR A CA 1
ATOM 706 C C . TYR A 1 86 ? -1.372 12.116 0.491 1.00 91.62 86 TYR A C 1
ATOM 708 O O . TYR A 1 86 ? -1.703 11.867 1.650 1.00 91.62 86 TYR A O 1
ATOM 716 N N . LEU A 1 87 ? -0.597 13.153 0.171 1.00 90.06 87 LEU A N 1
ATOM 717 C CA . LEU A 1 87 ? -0.105 14.129 1.141 1.00 90.06 87 LEU A CA 1
ATOM 718 C C . LEU A 1 87 ? -0.886 15.434 0.973 1.00 90.06 87 LEU A C 1
ATOM 720 O O . LEU A 1 87 ? -0.752 16.116 -0.041 1.00 90.06 87 LEU A O 1
ATOM 724 N N . PHE A 1 88 ? -1.707 15.770 1.969 1.00 92.38 88 PHE A N 1
A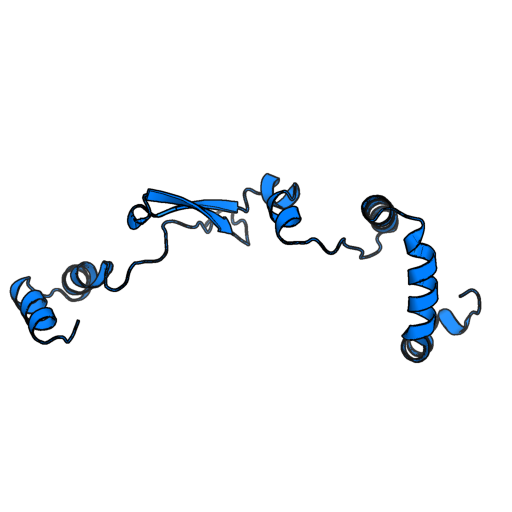TOM 725 C CA . PHE A 1 88 ? -2.468 17.018 2.014 1.00 92.38 88 PHE A CA 1
ATOM 726 C C . PHE A 1 88 ? -1.909 17.944 3.092 1.00 92.38 88 PHE A C 1
ATOM 728 O O . PHE A 1 88 ? -1.746 17.533 4.239 1.00 92.38 88 PHE A O 1
ATOM 735 N N . ASN A 1 89 ? -1.672 19.210 2.740 1.00 90.94 89 ASN A N 1
ATOM 736 C CA . ASN A 1 89 ? -1.100 20.191 3.668 1.00 90.94 89 ASN A CA 1
ATOM 737 C C . ASN A 1 89 ? -2.100 20.649 4.744 1.00 90.94 89 ASN A C 1
ATOM 739 O O . ASN A 1 89 ? -1.718 20.818 5.895 1.00 90.94 89 ASN A O 1
ATOM 743 N N . GLY A 1 90 ? -3.375 20.852 4.386 1.00 94.25 90 GLY A N 1
ATOM 744 C CA . GLY A 1 90 ? -4.395 21.360 5.318 1.00 94.25 90 GLY A CA 1
ATOM 745 C C . GLY A 1 90 ? -5.113 20.275 6.123 1.00 94.25 90 GLY A C 1
ATOM 746 O O . GLY A 1 90 ? -5.508 20.502 7.261 1.00 94.25 90 GLY A O 1
ATOM 747 N N . THR A 1 91 ? -5.278 19.088 5.539 1.00 93.56 91 THR A N 1
ATOM 748 C CA . THR A 1 91 ? -6.070 17.984 6.104 1.00 93.56 91 THR A CA 1
ATOM 749 C C . THR A 1 91 ? -5.354 16.646 5.895 1.00 93.56 91 THR A C 1
ATOM 751 O O . THR A 1 91 ? -5.824 15.789 5.142 1.00 93.56 91 THR A O 1
ATOM 754 N N . PRO A 1 92 ? -4.178 16.448 6.517 1.00 90.69 92 PRO A N 1
ATOM 755 C CA . PRO A 1 92 ? -3.397 15.238 6.308 1.00 90.69 92 PRO A CA 1
ATOM 756 C C . PRO A 1 92 ? -4.182 14.004 6.764 1.00 90.69 92 PRO A C 1
ATOM 758 O O . PRO A 1 92 ? -4.567 13.890 7.930 1.00 90.69 92 PRO A O 1
ATOM 761 N N . TRP A 1 93 ? -4.380 13.054 5.852 1.00 91.69 93 TRP A N 1
ATOM 762 C CA . TRP A 1 93 ? -4.875 11.729 6.210 1.00 91.69 93 TRP A CA 1
ATOM 763 C C . TRP A 1 93 ? -3.778 10.960 6.950 1.00 91.69 93 TRP A C 1
ATOM 765 O O . TRP A 1 93 ? -2.613 11.001 6.553 1.00 91.69 93 TRP A O 1
ATOM 775 N N . ARG A 1 94 ? -4.135 10.269 8.038 1.00 91.62 94 ARG A N 1
ATOM 776 C CA . ARG A 1 94 ? -3.205 9.469 8.848 1.00 91.62 94 ARG A CA 1
ATOM 777 C C . ARG A 1 94 ? -3.916 8.246 9.414 1.00 91.62 94 ARG A C 1
ATOM 779 O O . ARG A 1 94 ? -5.053 8.360 9.875 1.00 91.62 94 ARG A O 1
ATOM 786 N N . VAL A 1 95 ? -3.218 7.113 9.450 1.00 94.31 95 VAL A N 1
ATOM 787 C CA . VAL A 1 95 ? -3.641 5.950 10.241 1.00 94.31 95 VAL A CA 1
ATOM 788 C C . VAL A 1 95 ? -3.553 6.337 11.718 1.00 94.31 95 VAL A C 1
ATOM 790 O O . VAL A 1 95 ? -2.516 6.819 12.166 1.00 94.31 95 VAL A O 1
ATOM 793 N N . ARG A 1 96 ? -4.659 6.196 12.458 1.00 92.38 96 ARG A N 1
ATOM 794 C CA . ARG A 1 96 ? -4.744 6.627 13.868 1.00 92.38 96 ARG A CA 1
ATOM 795 C C . ARG A 1 96 ? -4.550 5.489 14.864 1.00 92.38 96 ARG A C 1
ATOM 797 O O . ARG A 1 96 ? -3.959 5.700 15.912 1.00 92.38 96 ARG A O 1
ATOM 804 N N . ARG A 1 97 ? -5.111 4.321 14.562 1.00 94.25 97 ARG A N 1
ATOM 805 C CA . ARG A 1 97 ? -5.113 3.130 15.418 1.00 94.25 97 ARG A CA 1
ATOM 806 C C . ARG A 1 97 ? -5.317 1.884 14.564 1.00 94.25 97 ARG A C 1
ATOM 808 O O . ARG A 1 97 ? -5.743 2.004 13.411 1.00 94.25 97 ARG A O 1
ATOM 815 N N . ARG A 1 98 ? -5.040 0.713 15.137 1.00 97.00 98 ARG A N 1
ATOM 816 C CA . ARG A 1 98 ? -5.361 -0.574 14.514 1.00 97.00 98 ARG A CA 1
ATOM 817 C C . ARG A 1 98 ? -6.864 -0.704 14.207 1.00 97.00 98 ARG A C 1
ATOM 819 O O . ARG A 1 98 ? -7.676 -0.023 14.844 1.00 97.00 98 ARG A O 1
ATOM 826 N N . PRO A 1 99 ? -7.253 -1.587 13.270 1.00 95.88 99 PRO A N 1
ATOM 827 C CA . PRO A 1 99 ? -8.649 -1.974 13.102 1.00 95.88 99 PRO A CA 1
ATOM 828 C C . PRO A 1 99 ? -9.270 -2.433 14.433 1.00 95.88 99 PRO A C 1
ATOM 830 O O . PRO A 1 99 ? -8.560 -3.031 15.250 1.00 95.88 99 PRO A O 1
ATOM 833 N N . PRO A 1 100 ? -10.562 -2.151 14.674 1.00 96.81 100 PRO A N 1
ATOM 834 C CA . PRO A 1 100 ? -11.227 -2.568 15.900 1.00 96.81 100 PRO A CA 1
ATOM 835 C C . PRO A 1 100 ? -11.314 -4.091 16.014 1.00 96.81 100 PRO A C 1
ATOM 837 O O . PRO A 1 100 ? -11.465 -4.788 15.008 1.00 96.81 100 PRO A O 1
ATOM 840 N N . LEU A 1 101 ? -11.275 -4.597 17.244 1.00 97.38 101 LEU A N 1
ATOM 841 C CA . LEU A 1 101 ? -11.664 -5.967 17.552 1.00 97.38 101 LEU A CA 1
ATOM 842 C C . LEU A 1 101 ? -13.179 -6.114 17.417 1.00 97.38 101 LEU A C 1
ATOM 844 O O . LEU A 1 101 ? -13.939 -5.139 17.450 1.00 97.38 101 LEU A O 1
ATOM 848 N N . LEU A 1 102 ? -13.626 -7.362 17.293 1.00 96.19 102 LEU A N 1
ATOM 849 C CA . LEU A 1 102 ? -15.047 -7.671 17.278 1.00 96.19 102 LEU A CA 1
ATOM 850 C C . LEU A 1 102 ? -15.705 -7.159 18.569 1.00 96.19 102 LEU A C 1
ATOM 852 O O . LEU A 1 102 ? -15.310 -7.545 19.665 1.00 96.19 102 LEU A O 1
ATOM 856 N N . GLY A 1 103 ? -16.693 -6.277 18.420 1.00 96.38 103 GLY A N 1
ATOM 857 C CA . GLY A 1 103 ? -17.456 -5.711 19.533 1.00 96.38 103 GLY A CA 1
ATOM 858 C C . GLY A 1 103 ? -16.725 -4.668 20.389 1.00 96.38 103 GLY A C 1
ATOM 859 O O . GLY A 1 103 ? -17.293 -4.216 21.379 1.00 96.38 103 GLY A O 1
ATOM 860 N N . GLU A 1 104 ? -15.505 -4.247 20.028 1.00 97.12 104 GLU A N 1
ATOM 861 C CA . GLU A 1 104 ? -14.676 -3.353 20.862 1.00 97.12 104 GLU A CA 1
ATOM 862 C C . GLU A 1 104 ? -15.377 -2.045 21.243 1.00 97.12 104 GLU A C 1
ATOM 864 O O . GLU A 1 104 ? -15.242 -1.571 22.367 1.00 97.12 104 GLU A O 1
ATOM 869 N N . HIS A 1 105 ? -16.156 -1.484 20.319 1.00 97.06 105 HIS A N 1
ATOM 870 C CA . HIS A 1 105 ? -16.850 -0.213 20.517 1.00 97.06 105 HIS A CA 1
ATOM 871 C C . HIS A 1 105 ? -18.356 -0.376 20.778 1.00 97.06 105 HIS A C 1
ATOM 873 O O . HIS A 1 105 ? -19.065 0.624 20.812 1.00 97.06 105 HIS A O 1
ATOM 879 N N . THR A 1 106 ? -18.877 -1.600 20.956 1.00 97.94 106 THR A N 1
ATOM 880 C CA . THR A 1 106 ? -20.328 -1.831 21.114 1.00 97.94 106 THR A CA 1
ATOM 881 C C . THR A 1 106 ? -20.891 -1.030 22.287 1.00 97.94 106 THR A C 1
ATOM 883 O O . THR A 1 106 ? -21.775 -0.201 22.099 1.00 97.94 106 THR A O 1
ATOM 886 N N . SER A 1 107 ? -20.341 -1.208 23.490 1.00 97.06 107 SER A N 1
ATOM 887 C CA . SER A 1 107 ? -20.813 -0.498 24.687 1.00 97.06 107 SER A CA 1
ATOM 888 C C . SER A 1 107 ? -20.585 1.014 24.631 1.00 97.06 107 SER A C 1
ATOM 890 O O . SER A 1 107 ? -21.359 1.759 25.223 1.00 97.06 107 SER A O 1
ATOM 892 N N . GLU A 1 108 ? -19.526 1.469 23.950 1.00 97.69 108 GLU A N 1
ATOM 893 C CA . GLU A 1 108 ? -19.259 2.897 23.725 1.00 97.69 108 GLU A CA 1
ATOM 894 C C . GLU A 1 108 ? -20.377 3.510 22.881 1.00 97.69 108 GLU A C 1
ATOM 896 O O . GLU A 1 108 ? -21.019 4.453 23.318 1.00 97.69 108 GLU A O 1
ATOM 901 N N . ILE A 1 109 ? -20.698 2.902 21.737 1.00 97.94 109 ILE A N 1
ATOM 902 C CA . ILE A 1 109 ? -21.732 3.400 20.822 1.00 97.94 109 ILE A CA 1
ATOM 903 C C . ILE A 1 109 ? -23.128 3.324 21.456 1.00 97.94 109 ILE A C 1
ATOM 905 O O . ILE A 1 109 ? -23.887 4.288 21.386 1.00 97.94 109 ILE A O 1
ATOM 909 N N . LEU A 1 110 ? -23.482 2.204 22.100 1.00 98.12 110 LEU A N 1
ATOM 910 C CA . LEU A 1 110 ? -24.798 2.052 22.737 1.00 98.12 110 LEU A CA 1
ATOM 911 C C . LEU A 1 110 ? -25.036 3.113 23.822 1.00 98.12 110 LEU A C 1
ATOM 913 O O . LEU A 1 110 ? -26.151 3.607 23.969 1.00 98.12 110 LEU A O 1
ATOM 917 N N . ARG A 1 111 ? -23.994 3.483 24.566 1.00 98.12 111 ARG A N 1
ATOM 918 C CA . ARG A 1 111 ? -24.090 4.498 25.615 1.00 98.12 111 ARG A CA 1
ATOM 919 C C . ARG A 1 111 ? -24.002 5.914 25.051 1.00 98.12 111 ARG A C 1
ATOM 921 O O . ARG A 1 111 ? -24.885 6.722 25.303 1.00 98.12 111 ARG A O 1
ATOM 928 N N . ASP A 1 112 ? -22.938 6.217 24.317 1.00 98.25 112 ASP A N 1
ATOM 929 C CA . ASP A 1 112 ? -22.559 7.596 23.997 1.00 98.25 112 ASP A CA 1
ATOM 930 C C . ASP A 1 112 ? -23.326 8.135 22.779 1.00 98.25 112 ASP A C 1
ATOM 932 O O . ASP A 1 112 ? -23.650 9.320 22.737 1.00 98.25 112 ASP A O 1
ATOM 936 N N . GLU A 1 113 ? -23.681 7.266 21.827 1.00 97.75 113 GLU A N 1
ATOM 937 C CA . GLU A 1 113 ? -24.412 7.652 20.610 1.00 97.75 113 GLU A CA 1
ATOM 938 C C . GLU A 1 113 ? -25.913 7.342 20.702 1.00 97.75 113 GLU A C 1
ATOM 940 O O . GLU A 1 113 ? -26.732 8.102 20.187 1.00 97.75 113 GLU A O 1
ATOM 945 N N . LEU A 1 114 ? -26.295 6.230 21.349 1.00 97.19 114 LEU A N 1
ATOM 946 C CA . LEU A 1 114 ? -27.709 5.842 21.491 1.00 97.19 114 LEU A CA 1
ATOM 947 C C . LEU A 1 114 ? -28.331 6.219 22.840 1.00 97.19 114 LEU A C 1
ATOM 949 O O . LEU A 1 114 ? -29.551 6.132 22.976 1.00 97.19 114 LEU A O 1
ATOM 953 N N . GLY A 1 115 ? -27.533 6.652 23.820 1.00 97.81 115 GLY A N 1
ATOM 954 C CA . GLY A 1 115 ? -28.034 7.115 25.115 1.00 97.81 115 GLY A CA 1
ATOM 955 C C . GLY A 1 115 ? -28.638 6.017 25.992 1.00 97.81 115 GLY A C 1
ATOM 956 O O . GLY A 1 115 ? -29.459 6.332 26.849 1.00 97.81 115 GLY A O 1
ATOM 957 N N . LEU A 1 116 ? -28.283 4.747 25.770 1.00 98.19 116 LEU A N 1
ATOM 958 C CA . LEU A 1 116 ? -28.800 3.637 26.569 1.00 98.19 116 LEU A CA 1
ATOM 959 C C . LEU A 1 116 ? -28.166 3.619 27.957 1.00 98.19 116 LEU A C 1
ATOM 961 O O . LEU A 1 116 ? -26.949 3.767 28.124 1.00 98.19 116 LEU A O 1
ATOM 965 N N . GLU A 1 117 ? -28.997 3.344 28.953 1.00 98.00 117 GLU A N 1
ATOM 966 C CA . GLU A 1 117 ? -28.553 3.176 30.325 1.00 98.00 117 GLU A CA 1
ATOM 967 C C . GLU A 1 117 ? -27.809 1.837 30.500 1.00 98.00 117 GLU A C 1
ATOM 969 O O . GLU A 1 117 ? -28.096 0.854 29.803 1.00 98.00 117 GLU A O 1
ATOM 974 N N . PRO A 1 118 ? -26.887 1.720 31.478 1.00 97.38 118 PRO A N 1
ATOM 975 C CA . PRO A 1 118 ? -26.107 0.497 31.692 1.00 97.38 118 PRO A CA 1
ATOM 976 C C . PRO A 1 118 ? -26.951 -0.780 31.837 1.00 97.38 118 PRO A C 1
ATOM 978 O O . PRO A 1 118 ? -26.521 -1.860 31.426 1.00 97.38 118 PRO A O 1
ATOM 981 N N . ALA A 1 119 ? -28.157 -0.665 32.401 1.00 97.81 119 ALA A N 1
ATOM 982 C CA . ALA A 1 119 ? -29.081 -1.786 32.564 1.00 97.81 119 ALA A CA 1
ATOM 983 C C . ALA A 1 119 ? -29.662 -2.277 31.227 1.00 97.81 119 ALA A C 1
ATOM 985 O O . ALA A 1 119 ? -29.826 -3.481 31.031 1.00 97.81 119 ALA A O 1
ATOM 986 N N . GLU A 1 120 ? -29.942 -1.364 30.298 1.00 97.94 120 GLU A N 1
ATOM 987 C CA . GLU A 1 120 ? -30.466 -1.691 28.970 1.00 97.94 120 GLU A CA 1
ATOM 988 C C . GLU A 1 120 ? -29.381 -2.356 28.122 1.00 97.94 120 GLU A C 1
ATOM 990 O O . GLU A 1 120 ? -29.623 -3.394 27.508 1.00 97.94 120 GLU A O 1
ATOM 995 N N . ILE A 1 121 ? -28.151 -1.832 28.175 1.00 97.75 121 ILE A N 1
ATOM 996 C CA . ILE A 1 121 ? -26.989 -2.424 27.495 1.00 97.75 121 ILE A CA 1
ATOM 997 C C . ILE A 1 121 ? -26.749 -3.858 27.984 1.00 97.75 121 ILE A C 1
ATOM 999 O O . ILE A 1 121 ? -26.591 -4.774 27.176 1.00 97.75 121 ILE A O 1
ATOM 1003 N N . ALA A 1 122 ? -26.772 -4.083 29.302 1.00 97.38 122 ALA A N 1
ATOM 1004 C CA . ALA A 1 122 ? -26.617 -5.419 29.873 1.00 97.38 122 ALA A CA 1
ATOM 1005 C C . ALA A 1 122 ? -27.722 -6.388 29.408 1.00 97.38 122 ALA A C 1
ATOM 1007 O O . ALA A 1 122 ? -27.442 -7.560 29.144 1.00 97.38 122 ALA A O 1
ATOM 1008 N N . ALA A 1 123 ? -28.963 -5.908 29.270 1.00 98.06 123 ALA A N 1
ATOM 1009 C CA . ALA A 1 123 ? -30.072 -6.714 28.768 1.00 98.06 123 ALA A CA 1
ATOM 1010 C C . ALA A 1 123 ? -29.883 -7.120 27.295 1.00 98.06 123 ALA A C 1
ATOM 1012 O O . ALA A 1 123 ? -30.207 -8.255 26.946 1.00 98.06 123 ALA A O 1
ATOM 1013 N N . LEU A 1 124 ? -29.333 -6.241 26.449 1.00 97.81 124 LEU A N 1
ATOM 1014 C CA . LEU A 1 124 ? -29.045 -6.553 25.043 1.00 97.81 124 LEU A CA 1
ATOM 1015 C C . LEU A 1 124 ? -27.983 -7.654 24.904 1.00 97.81 124 LEU A C 1
ATOM 1017 O O . LEU A 1 124 ? -28.187 -8.595 24.134 1.00 97.81 124 LEU A O 1
ATOM 1021 N N . TYR A 1 125 ? -26.911 -7.591 25.703 1.00 97.44 125 TYR A N 1
ATOM 1022 C CA . TYR A 1 125 ? -25.905 -8.659 25.772 1.00 97.44 125 TYR A CA 1
ATOM 1023 C C . TYR A 1 125 ? -26.505 -9.981 26.267 1.00 97.44 125 TYR A C 1
ATOM 1025 O O . TYR A 1 125 ? -26.257 -11.039 25.692 1.00 97.44 125 TYR A O 1
ATOM 1033 N N . ALA A 1 126 ? -27.337 -9.942 27.315 1.00 97.75 126 ALA A N 1
ATOM 1034 C CA . ALA A 1 126 ? -27.972 -11.144 27.860 1.00 97.75 126 ALA A CA 1
ATOM 1035 C C . ALA A 1 126 ? -28.925 -11.829 26.862 1.00 97.75 126 ALA A C 1
ATOM 1037 O O . ALA A 1 126 ? -29.111 -13.044 26.919 1.00 97.75 126 ALA A O 1
ATOM 1038 N N . GLN A 1 127 ? -29.520 -11.058 25.948 1.00 97.88 127 GLN A N 1
ATOM 1039 C CA . GLN A 1 127 ? -30.394 -11.558 24.884 1.00 97.88 127 GLN A CA 1
ATOM 1040 C C . GLN A 1 127 ? -29.625 -12.021 23.634 1.00 97.88 127 GLN A C 1
ATOM 1042 O O . GLN A 1 127 ? -30.243 -12.566 22.722 1.00 97.88 127 GLN A O 1
ATOM 1047 N N . GLY A 1 128 ? -28.302 -11.818 23.573 1.00 95.94 128 GLY A N 1
ATOM 1048 C CA . GLY A 1 128 ? -27.483 -12.137 22.400 1.00 95.94 128 GLY A CA 1
ATOM 1049 C C . GLY A 1 128 ? -27.787 -11.261 21.182 1.00 95.94 128 GLY A C 1
ATOM 1050 O O . GLY A 1 128 ? -27.561 -11.687 20.051 1.00 95.94 128 GLY A O 1
ATOM 1051 N N . ILE A 1 129 ? -28.344 -10.065 21.402 1.00 95.75 129 ILE A N 1
ATOM 1052 C CA . ILE A 1 129 ? -28.601 -9.084 20.337 1.00 95.75 129 ILE A CA 1
ATOM 1053 C C . ILE A 1 129 ? -27.288 -8.412 19.912 1.00 95.75 129 ILE A C 1
A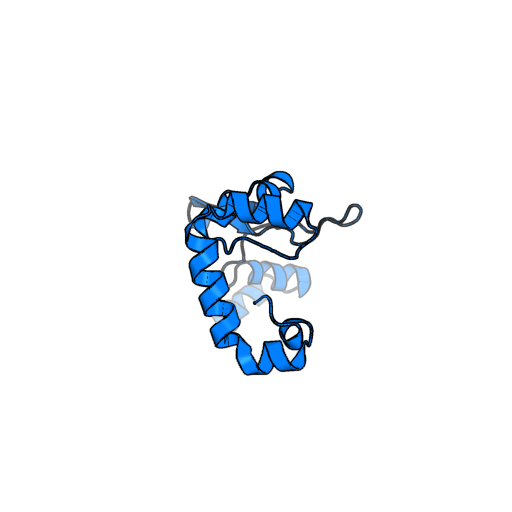TOM 1055 O O . ILE A 1 129 ? -27.113 -8.093 18.734 1.00 95.75 129 ILE A O 1
ATOM 1059 N N . VAL A 1 130 ? -26.378 -8.217 20.870 1.00 93.81 130 VAL A N 1
ATOM 1060 C CA . VAL A 1 130 ? -25.022 -7.673 20.703 1.00 93.81 130 VAL A CA 1
ATOM 1061 C C . VAL A 1 130 ? -23.997 -8.489 21.479 1.00 93.81 130 VAL A C 1
ATOM 1063 O O . VAL A 1 130 ? -24.412 -9.248 22.386 1.00 93.81 130 VAL A O 1
#

Radius of gyration: 27.37 Å; Cα contacts (8 Å, |Δi|>4): 86; chains: 1; bounding box: 53×34×75 Å